Protein AF-A0A5S3YLY9-F1 (afdb_monomer_lite)

Secondary structure (DSSP, 8-state):
---HHHHTTHHHHHHTT---EEEEEE-S-HHHHHHTT----HHHHHHHHHHHHHTT-SSEEEEEEES-TT--HHHHHHHHHHHHHT--SEEEEEE---

Radius of gyration: 13.29 Å; chains: 1; bounding box: 27×26×40 Å

Organism: NCBI:txid161398

InterPro domains:
  IPR007197 Radical SAM [PF04055] (2-79)
  IPR034505 Anaerobic coproporphyrinogen-III oxidase [PTHR13932] (1-98)
  IPR058240 Radical SAM superfamily [SSF102114] (1-98)

pLDDT: mean 92.57, std 7.27, range [61.75, 98.5]

Structure (mmCIF, N/CA/C/O backbone):
data_AF-A0A5S3YLY9-F1
#
_entry.id   AF-A0A5S3YLY9-F1
#
loop_
_atom_site.group_PDB
_atom_site.id
_atom_site.type_symbol
_atom_site.label_atom_id
_atom_site.label_alt_id
_atom_site.label_comp_id
_atom_site.label_asym_id
_atom_site.label_entity_id
_atom_site.label_seq_id
_atom_site.pdbx_PDB_ins_code
_atom_site.Cartn_x
_atom_site.Cartn_y
_atom_site.Cartn_z
_atom_site.occupancy
_atom_site.B_iso_or_equiv
_atom_site.auth_seq_id
_atom_site.auth_comp_id
_atom_site.auth_asym_id
_atom_site.auth_atom_id
_atom_site.pdbx_PDB_model_num
ATOM 1 N N . ASN A 1 1 ? -5.974 2.166 -7.199 1.00 77.94 1 ASN A N 1
ATOM 2 C CA . ASN A 1 1 ? -6.582 1.251 -6.206 1.00 77.94 1 ASN A CA 1
ATOM 3 C C . ASN A 1 1 ? -6.112 -0.159 -6.518 1.00 77.94 1 ASN A C 1
ATOM 5 O O . ASN A 1 1 ? -5.910 -0.451 -7.684 1.00 77.94 1 ASN A O 1
ATOM 9 N N . PRO A 1 2 ? -5.947 -1.055 -5.541 1.00 79.69 2 PRO A N 1
ATOM 10 C CA . PRO A 1 2 ? -5.439 -2.403 -5.800 1.00 79.69 2 PRO A CA 1
ATOM 11 C C . PRO A 1 2 ? -6.454 -3.345 -6.478 1.00 79.69 2 PRO A C 1
ATOM 13 O O . PRO A 1 2 ? -6.229 -4.543 -6.531 1.00 79.69 2 PRO A O 1
ATOM 16 N N . GLY A 1 3 ? -7.584 -2.843 -6.990 1.00 79.44 3 GLY A N 1
ATOM 17 C CA . GLY A 1 3 ? -8.600 -3.695 -7.611 1.00 79.44 3 GLY A CA 1
ATOM 18 C C . GLY A 1 3 ? -8.065 -4.409 -8.856 1.00 79.44 3 GLY A C 1
ATOM 19 O O . GLY A 1 3 ? -7.388 -3.791 -9.674 1.00 79.44 3 GLY A O 1
ATOM 20 N N . THR A 1 4 ? -8.436 -5.678 -9.029 1.00 65.75 4 THR A N 1
ATOM 21 C CA . THR A 1 4 ? -7.921 -6.601 -10.062 1.00 65.75 4 THR A CA 1
ATOM 22 C C . THR A 1 4 ? -7.924 -6.022 -11.484 1.00 65.75 4 THR A C 1
ATOM 24 O O . THR A 1 4 ? -6.989 -6.213 -12.249 1.00 65.75 4 THR A O 1
ATOM 27 N N . VAL A 1 5 ? -8.945 -5.234 -11.842 1.00 61.75 5 VAL A N 1
ATOM 28 C CA . VAL A 1 5 ? -9.054 -4.620 -13.181 1.00 61.75 5 VAL A CA 1
ATOM 29 C C . VAL A 1 5 ? -7.967 -3.564 -13.444 1.00 61.75 5 VAL A C 1
ATOM 31 O O . VAL A 1 5 ? -7.612 -3.308 -14.598 1.00 61.75 5 VAL A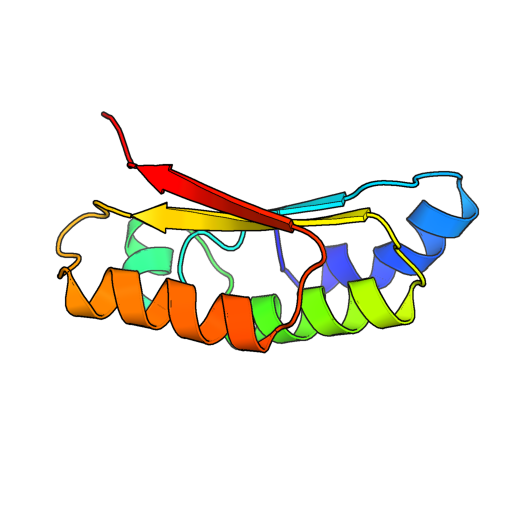 O 1
ATOM 34 N N . GLU A 1 6 ? -7.453 -2.908 -12.401 1.00 73.31 6 GLU A N 1
ATOM 35 C CA . GLU A 1 6 ? -6.384 -1.910 -12.526 1.00 73.31 6 GLU A CA 1
ATOM 36 C C .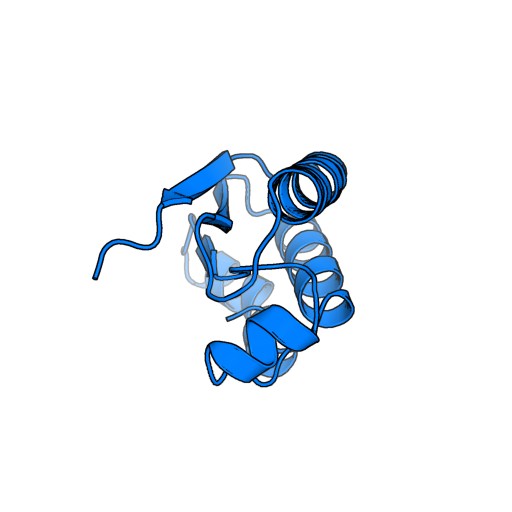 GLU A 1 6 ? -4.993 -2.557 -12.581 1.00 73.31 6 GLU A C 1
ATOM 38 O O . GLU A 1 6 ? -4.115 -2.024 -13.265 1.00 73.31 6 GLU A O 1
ATOM 43 N N . THR A 1 7 ? -4.794 -3.695 -11.910 1.00 74.38 7 THR A N 1
ATOM 44 C CA . THR A 1 7 ? -3.484 -4.351 -11.777 1.00 74.38 7 THR A CA 1
ATOM 45 C C . THR A 1 7 ? -3.076 -5.080 -13.061 1.00 74.38 7 THR A C 1
ATOM 47 O O . THR A 1 7 ? -1.946 -4.899 -13.526 1.00 74.38 7 THR A O 1
ATOM 50 N N . ASP A 1 8 ? -4.035 -5.698 -13.769 1.00 79.12 8 ASP A N 1
ATOM 51 C CA . ASP A 1 8 ? -3.836 -6.313 -15.098 1.00 79.12 8 ASP A CA 1
ATOM 52 C C . ASP A 1 8 ? -3.247 -5.333 -16.141 1.00 79.12 8 ASP A C 1
ATOM 54 O O . ASP A 1 8 ? -2.685 -5.712 -17.179 1.00 79.12 8 ASP A O 1
ATOM 58 N N . ARG A 1 9 ? -3.363 -4.025 -15.883 1.00 86.69 9 ARG A N 1
ATOM 59 C CA . ARG A 1 9 ? -2.858 -2.962 -16.758 1.00 86.69 9 ARG A CA 1
ATOM 60 C C . ARG A 1 9 ? -1.410 -2.575 -16.479 1.00 86.69 9 ARG A C 1
ATOM 62 O O . ARG A 1 9 ? -0.832 -1.882 -17.311 1.00 86.69 9 ARG A O 1
ATOM 69 N N . PHE A 1 10 ? -0.785 -3.032 -15.392 1.00 91.69 10 PHE A N 1
ATOM 70 C CA . PHE A 1 10 ? 0.574 -2.615 -15.019 1.00 91.69 10 PHE A CA 1
ATOM 71 C C . PHE A 1 10 ? 1.604 -2.899 -16.114 1.00 91.69 10 PHE A C 1
ATOM 73 O O . PHE A 1 10 ? 2.386 -2.015 -16.459 1.00 91.69 10 PHE A O 1
ATOM 80 N N . LYS A 1 11 ? 1.552 -4.075 -16.750 1.00 91.00 11 LYS A N 1
ATOM 81 C CA . LYS A 1 11 ? 2.433 -4.402 -17.888 1.00 91.00 11 LYS A CA 1
ATOM 82 C C . LYS A 1 11 ? 2.225 -3.458 -19.075 1.00 91.00 11 LYS A C 1
ATOM 84 O O . LYS A 1 11 ? 3.189 -3.045 -19.712 1.00 91.00 11 LYS A O 1
ATOM 89 N N . HIS A 1 12 ? 0.976 -3.082 -19.348 1.00 91.56 12 HIS A N 1
ATOM 90 C CA . HIS A 1 12 ? 0.643 -2.131 -20.408 1.00 91.56 12 HIS A CA 1
ATOM 91 C C . HIS A 1 12 ? 1.117 -0.713 -20.068 1.00 91.56 12 HIS A C 1
ATOM 93 O O . HIS A 1 12 ? 1.610 -0.011 -20.946 1.00 91.56 12 HIS A O 1
ATOM 99 N N . TYR A 1 13 ? 1.031 -0.304 -18.800 1.00 92.00 13 TYR A N 1
ATOM 100 C CA . TYR A 1 13 ? 1.576 0.969 -18.328 1.00 92.00 13 TYR A CA 1
ATOM 101 C C . TYR A 1 13 ? 3.093 1.028 -18.495 1.00 92.00 13 TYR A C 1
ATOM 103 O O . TYR A 1 13 ? 3.603 2.001 -19.051 1.00 92.00 13 TYR A O 1
ATOM 111 N N . VAL A 1 14 ? 3.804 -0.030 -18.099 1.00 92.56 14 VAL A N 1
ATOM 112 C CA . VAL A 1 14 ? 5.255 -0.140 -18.305 1.00 92.56 14 VAL A CA 1
ATOM 113 C C . VAL A 1 14 ? 5.601 -0.078 -19.794 1.00 92.56 14 VAL A C 1
ATOM 115 O O . VAL A 1 14 ? 6.477 0.690 -20.186 1.00 92.56 14 VAL A O 1
ATOM 118 N N . ALA A 1 15 ? 4.870 -0.806 -20.646 1.00 92.44 15 ALA A N 1
ATOM 119 C CA . ALA A 1 15 ? 5.059 -0.759 -22.099 1.00 92.44 15 ALA A CA 1
ATOM 120 C C . ALA A 1 15 ? 4.794 0.636 -22.700 1.00 92.44 15 ALA A C 1
ATOM 122 O O . ALA A 1 15 ? 5.421 1.010 -23.688 1.00 92.44 15 ALA A O 1
ATOM 123 N N . ALA A 1 16 ? 3.903 1.422 -22.090 1.00 94.50 16 ALA A N 1
ATOM 124 C CA . ALA A 1 16 ? 3.630 2.809 -22.463 1.00 94.50 16 ALA A CA 1
ATOM 125 C C . ALA A 1 16 ? 4.656 3.819 -21.903 1.00 94.50 16 ALA A C 1
ATOM 127 O O . ALA A 1 16 ? 4.518 5.020 -22.133 1.00 94.50 16 ALA A O 1
ATOM 128 N N . GLY A 1 17 ? 5.681 3.360 -21.174 1.00 93.75 17 GLY A N 1
ATOM 129 C CA . GLY A 1 17 ? 6.742 4.200 -20.612 1.00 93.75 17 GLY A CA 1
ATOM 130 C C . GLY A 1 17 ? 6.466 4.740 -19.206 1.00 93.75 17 GLY A C 1
ATOM 131 O O . GLY A 1 17 ? 7.251 5.546 -18.703 1.00 93.75 17 GLY A O 1
ATOM 132 N N . ILE A 1 18 ? 5.387 4.307 -18.542 1.00 93.44 18 ILE A N 1
ATOM 133 C CA . ILE A 1 18 ? 5.153 4.632 -17.129 1.00 93.44 18 ILE A CA 1
ATOM 134 C C . ILE A 1 18 ? 6.181 3.877 -16.286 1.00 93.44 18 ILE A C 1
ATOM 136 O O . ILE A 1 18 ? 6.287 2.656 -16.351 1.00 93.44 18 ILE A O 1
ATOM 140 N N . ASN A 1 19 ? 6.929 4.616 -15.471 1.00 89.19 19 ASN A N 1
ATOM 141 C CA . ASN A 1 19 ? 8.037 4.081 -14.680 1.00 89.19 19 ASN A CA 1
ATOM 142 C C . ASN A 1 19 ? 7.797 4.128 -13.164 1.00 89.19 19 ASN A C 1
ATOM 144 O O . ASN A 1 19 ? 8.629 3.615 -12.417 1.00 89.19 19 ASN A O 1
ATOM 148 N N . ARG A 1 20 ? 6.679 4.720 -12.712 1.00 92.81 20 ARG A N 1
ATOM 149 C CA . ARG A 1 20 ? 6.289 4.780 -11.300 1.00 92.81 20 ARG A CA 1
ATOM 150 C C . ARG A 1 20 ? 4.785 4.623 -11.099 1.00 92.81 20 ARG A C 1
ATOM 152 O O . ARG A 1 20 ? 4.008 5.293 -11.773 1.00 92.81 20 ARG A O 1
ATOM 159 N N . ILE A 1 21 ? 4.387 3.797 -10.128 1.00 93.38 21 ILE A N 1
ATOM 160 C CA . ILE A 1 21 ? 2.981 3.598 -9.727 1.00 93.38 21 ILE A CA 1
ATOM 161 C C . ILE A 1 21 ? 2.815 3.777 -8.208 1.00 93.38 21 ILE A C 1
ATOM 163 O O . ILE A 1 21 ? 3.645 3.325 -7.426 1.00 93.38 21 ILE A O 1
ATOM 167 N N . SER A 1 22 ? 1.734 4.437 -7.789 1.00 94.00 22 SER A N 1
ATOM 168 C CA . SER A 1 22 ? 1.307 4.546 -6.384 1.00 94.00 22 SER A CA 1
ATOM 169 C C . SER A 1 22 ? 0.125 3.605 -6.168 1.00 94.00 22 SER A C 1
ATOM 171 O O . SER A 1 22 ? -0.887 3.745 -6.865 1.00 94.00 22 SER A O 1
ATOM 173 N N . ILE A 1 23 ? 0.226 2.644 -5.248 1.00 95.12 23 ILE A N 1
ATOM 174 C CA . ILE A 1 23 ? -0.867 1.704 -4.970 1.00 95.12 23 ILE A CA 1
ATOM 175 C C . ILE A 1 23 ? -1.512 2.094 -3.645 1.00 95.12 23 ILE A C 1
ATOM 177 O O . ILE A 1 23 ? -0.998 1.827 -2.563 1.00 95.12 23 ILE A O 1
ATOM 181 N N . GLY A 1 24 ? -2.685 2.711 -3.744 1.00 95.00 24 GLY A N 1
ATOM 182 C CA . GLY A 1 24 ? -3.479 3.084 -2.583 1.00 95.00 24 GLY A CA 1
ATOM 183 C C . GLY A 1 24 ? -4.113 1.879 -1.892 1.00 95.00 24 GLY A C 1
ATOM 184 O O . GLY A 1 24 ? -5.239 1.551 -2.253 1.00 95.00 24 GLY A O 1
ATOM 185 N N . VAL A 1 25 ? -3.424 1.291 -0.910 1.00 96.38 25 VAL A N 1
ATOM 186 C CA . VAL A 1 25 ? -3.896 0.157 -0.088 1.00 96.38 25 VAL A CA 1
ATOM 187 C C . VAL A 1 25 ? -4.723 0.629 1.110 1.00 96.38 25 VAL A C 1
ATOM 189 O O . VAL A 1 25 ? -5.717 0.010 1.452 1.00 96.38 25 VAL A O 1
ATOM 192 N N . GLN A 1 26 ? -4.341 1.749 1.731 1.00 96.06 26 GLN A N 1
ATOM 193 C CA . GLN A 1 26 ? -4.910 2.323 2.958 1.00 96.06 26 GLN A CA 1
ATOM 194 C C . GLN A 1 26 ? -4.815 1.429 4.206 1.00 96.06 26 GLN A C 1
ATOM 196 O O . GLN A 1 26 ? -4.204 1.849 5.182 1.00 96.06 26 GLN A O 1
ATOM 201 N N . SER A 1 27 ? -5.395 0.232 4.197 1.00 96.94 27 SER A N 1
ATOM 202 C CA . SER A 1 27 ? -5.358 -0.741 5.294 1.00 96.94 27 SER A CA 1
ATOM 203 C C . SER A 1 27 ? -5.444 -2.159 4.727 1.00 96.94 27 SER A C 1
ATOM 205 O O . SER A 1 27 ? -5.945 -2.357 3.624 1.00 96.94 27 SER A O 1
ATOM 207 N N . LEU A 1 28 ? -4.979 -3.157 5.476 1.00 96.88 28 LEU A N 1
ATOM 208 C CA . LEU A 1 28 ? -5.123 -4.577 5.133 1.00 96.88 28 LEU A CA 1
ATOM 209 C C . LEU A 1 28 ? -6.200 -5.248 5.995 1.00 96.88 28 LEU A C 1
ATOM 211 O O . LEU A 1 28 ? -6.252 -6.470 6.117 1.00 96.88 28 LEU A O 1
ATOM 215 N N . GLN A 1 29 ? -7.079 -4.442 6.594 1.00 96.31 29 GLN A N 1
ATOM 216 C CA . GLN A 1 29 ? -8.199 -4.888 7.411 1.00 96.31 29 GLN A CA 1
ATOM 217 C C . GLN A 1 29 ? -9.520 -4.485 6.762 1.00 96.31 29 GLN A C 1
ATOM 219 O O . GLN A 1 29 ? -9.832 -3.300 6.615 1.00 96.31 29 GLN A O 1
ATOM 224 N N . GLN A 1 30 ? -10.339 -5.485 6.422 1.00 95.50 30 GLN A N 1
ATOM 225 C CA . GLN A 1 30 ? -11.578 -5.280 5.667 1.00 95.50 30 GLN A CA 1
ATOM 226 C C . GLN A 1 30 ? -12.551 -4.316 6.354 1.00 95.50 30 GLN A C 1
ATOM 228 O O . GLN A 1 30 ? -13.214 -3.521 5.688 1.00 95.50 30 GLN A O 1
ATOM 233 N N . GLU A 1 31 ? -12.635 -4.354 7.684 1.00 95.31 31 GLU A N 1
ATOM 234 C CA . GLU A 1 31 ? -13.498 -3.449 8.445 1.00 95.31 31 GLU A CA 1
ATOM 235 C C . GLU A 1 31 ? -13.085 -1.981 8.249 1.00 95.31 31 GLU A C 1
ATOM 237 O O . GLU A 1 31 ? -13.935 -1.128 7.989 1.00 95.31 31 GLU A O 1
ATOM 242 N N . LYS A 1 32 ? -11.777 -1.689 8.295 1.00 95.69 32 LYS A N 1
ATOM 243 C CA . LYS A 1 32 ? -11.240 -0.332 8.114 1.00 95.69 32 LYS A CA 1
ATOM 244 C C . LYS A 1 32 ? -11.459 0.155 6.685 1.00 95.69 32 LYS A C 1
ATOM 246 O O . LYS A 1 32 ? -11.908 1.279 6.476 1.00 95.69 32 LYS A O 1
ATOM 251 N N . LEU A 1 33 ? -11.224 -0.716 5.704 1.00 94.56 33 LEU A N 1
ATOM 252 C CA . LEU A 1 33 ? -11.500 -0.439 4.293 1.00 94.56 33 LEU A CA 1
ATOM 253 C C . LEU A 1 33 ? -12.982 -0.131 4.048 1.00 94.56 33 LEU A C 1
ATOM 255 O O . LEU A 1 33 ? -13.303 0.852 3.381 1.00 94.56 33 LEU A O 1
ATOM 259 N N . THR A 1 34 ? -13.883 -0.904 4.658 1.00 93.25 34 THR A N 1
ATOM 260 C CA . THR A 1 34 ? -15.335 -0.695 4.551 1.00 93.25 34 THR A CA 1
ATOM 261 C C . THR A 1 34 ? -15.745 0.664 5.122 1.00 93.25 34 THR A C 1
ATOM 263 O O . THR A 1 34 ? -16.507 1.390 4.485 1.00 93.25 34 THR A O 1
ATOM 266 N N . GLN A 1 35 ? -15.193 1.061 6.276 1.00 92.19 35 GLN A N 1
ATOM 267 C CA . GLN A 1 35 ? -15.436 2.385 6.871 1.00 92.19 35 GLN A CA 1
ATOM 268 C C . GLN A 1 35 ? -14.911 3.536 5.996 1.00 92.19 35 GLN A C 1
ATOM 270 O O . GLN A 1 35 ? -15.492 4.618 5.988 1.00 92.19 35 GLN A O 1
ATOM 275 N N . LEU A 1 36 ? -13.855 3.293 5.214 1.00 91.44 36 LEU A N 1
ATOM 276 C CA . LEU A 1 36 ? -13.320 4.230 4.221 1.00 91.44 36 LEU A CA 1
ATOM 277 C C . LEU A 1 36 ? -14.068 4.204 2.873 1.00 91.44 36 LEU A C 1
ATOM 279 O O . LEU A 1 36 ? -13.648 4.882 1.933 1.00 91.44 36 LEU A O 1
ATOM 283 N N . GLY A 1 37 ? -15.137 3.410 2.737 1.00 92.12 37 GLY A N 1
ATOM 284 C CA . GLY A 1 37 ? -15.873 3.249 1.478 1.00 92.12 37 GLY A CA 1
ATOM 285 C C . GLY A 1 37 ? -15.080 2.520 0.387 1.00 92.12 37 GLY A C 1
ATOM 286 O O . GLY A 1 37 ? -15.366 2.671 -0.802 1.00 92.12 37 GLY A O 1
ATOM 287 N N . ARG A 1 38 ? -14.052 1.752 0.766 1.00 90.56 38 ARG A N 1
ATOM 288 C CA . ARG A 1 38 ? -13.244 0.944 -0.151 1.00 90.56 38 ARG A CA 1
ATOM 289 C C . ARG A 1 38 ? -13.872 -0.436 -0.322 1.00 90.56 38 ARG A C 1
ATOM 291 O O . ARG A 1 38 ? -14.293 -1.063 0.642 1.00 90.56 38 ARG A O 1
ATOM 298 N N . ILE A 1 39 ? -13.906 -0.900 -1.570 1.00 86.44 39 ILE A N 1
ATOM 299 C CA . ILE A 1 39 ? -14.514 -2.183 -1.967 1.00 86.44 39 ILE A CA 1
ATOM 300 C C . ILE A 1 39 ? -13.489 -3.291 -2.254 1.00 86.44 39 ILE A C 1
ATOM 302 O O . ILE A 1 39 ? -13.878 -4.384 -2.643 1.00 86.44 39 ILE A O 1
ATOM 306 N N . HIS A 1 40 ? -12.193 -3.004 -2.113 1.00 87.06 40 HIS A N 1
ATOM 307 C CA . HIS A 1 40 ? -11.123 -4.002 -2.207 1.00 87.06 40 HIS A CA 1
ATOM 308 C C . HIS A 1 40 ? -10.787 -4.549 -0.812 1.00 87.06 40 HIS A C 1
ATOM 310 O O . HIS A 1 40 ? -11.197 -3.954 0.189 1.00 87.06 40 HIS A O 1
ATOM 316 N N . GLY A 1 41 ? -10.041 -5.650 -0.753 1.00 90.88 41 GLY A N 1
ATOM 317 C CA . GLY A 1 41 ? -9.539 -6.250 0.476 1.00 90.88 41 GLY A CA 1
ATOM 318 C C . GLY A 1 41 ? -8.028 -6.483 0.456 1.00 90.88 41 GLY A C 1
ATOM 319 O O . GLY A 1 41 ? -7.292 -6.002 -0.410 1.00 90.88 41 GLY A O 1
ATOM 320 N N . GLU A 1 42 ? -7.561 -7.234 1.452 1.00 93.75 42 GLU A N 1
ATOM 321 C CA . GLU A 1 42 ? -6.150 -7.607 1.618 1.00 93.75 42 GLU A CA 1
ATOM 322 C C . GLU A 1 42 ? -5.609 -8.392 0.414 1.00 93.75 42 GLU A C 1
ATOM 324 O O . GLU A 1 42 ? -4.481 -8.160 -0.021 1.00 93.75 42 GLU A O 1
ATOM 329 N N . GLN A 1 43 ? -6.415 -9.293 -0.155 1.00 93.06 43 GLN A N 1
ATOM 330 C CA . GLN A 1 43 ? -5.982 -10.144 -1.263 1.00 93.06 43 GLN A CA 1
ATOM 331 C C . GLN A 1 43 ? -5.711 -9.332 -2.533 1.00 93.06 43 GLN A C 1
ATOM 333 O O . GLN A 1 43 ? -4.729 -9.585 -3.228 1.00 93.06 43 GLN A O 1
ATOM 338 N N . GLU A 1 44 ? -6.544 -8.335 -2.823 1.00 94.06 44 GLU A N 1
ATOM 339 C CA . GLU A 1 44 ? -6.333 -7.405 -3.929 1.00 94.06 44 GLU A CA 1
ATOM 340 C C . GLU A 1 44 ? -5.035 -6.612 -3.747 1.00 94.06 44 GLU A C 1
ATOM 342 O O . GLU A 1 44 ? -4.266 -6.469 -4.695 1.00 94.06 44 GLU A O 1
ATOM 347 N N . ALA A 1 45 ? -4.745 -6.142 -2.528 1.00 94.12 45 ALA A N 1
ATOM 348 C CA . ALA A 1 45 ? -3.493 -5.444 -2.233 1.00 94.12 45 ALA A CA 1
ATOM 349 C C . ALA A 1 45 ? -2.262 -6.343 -2.434 1.00 94.12 45 ALA A C 1
ATOM 351 O O . ALA A 1 45 ? -1.283 -5.912 -3.050 1.00 94.12 45 ALA A O 1
ATOM 352 N N . LEU A 1 46 ? -2.330 -7.599 -1.977 1.00 94.69 46 LEU A N 1
ATOM 353 C CA . LEU A 1 46 ? -1.272 -8.588 -2.191 1.00 94.69 46 LEU A CA 1
ATOM 354 C C . LEU A 1 46 ? -1.043 -8.844 -3.687 1.00 94.69 46 LEU A C 1
ATOM 356 O O . LEU A 1 46 ? 0.097 -8.797 -4.153 1.00 94.69 46 LEU A O 1
ATOM 360 N N . ASN A 1 47 ? -2.120 -9.080 -4.439 1.00 94.56 47 ASN A N 1
ATOM 361 C CA . ASN A 1 47 ? -2.050 -9.331 -5.876 1.00 94.56 47 ASN A CA 1
ATOM 362 C C . ASN A 1 47 ? -1.469 -8.117 -6.612 1.00 94.56 47 ASN A C 1
ATOM 364 O O . ASN A 1 47 ? -0.565 -8.274 -7.426 1.00 94.56 47 ASN A O 1
ATOM 368 N N . ALA A 1 48 ? -1.897 -6.900 -6.261 1.00 94.62 48 ALA A N 1
ATOM 369 C CA . ALA A 1 48 ? -1.359 -5.669 -6.832 1.00 94.62 48 ALA A CA 1
ATOM 370 C C . ALA A 1 48 ? 0.155 -5.539 -6.610 1.00 94.62 48 ALA A C 1
ATOM 372 O O . ALA A 1 48 ? 0.889 -5.209 -7.542 1.00 94.62 48 ALA A O 1
ATOM 373 N N . ALA A 1 49 ? 0.645 -5.824 -5.399 1.00 95.25 49 ALA A N 1
ATOM 374 C CA . ALA A 1 49 ? 2.077 -5.796 -5.112 1.00 95.25 49 ALA A CA 1
ATOM 375 C C . ALA A 1 49 ? 2.843 -6.848 -5.937 1.00 95.25 49 ALA A C 1
ATOM 377 O O . ALA A 1 49 ? 3.872 -6.539 -6.541 1.00 95.25 49 ALA A O 1
ATOM 378 N N . GLN A 1 50 ? 2.322 -8.078 -6.019 1.00 95.00 50 GLN A N 1
ATOM 379 C CA . GLN A 1 50 ? 2.918 -9.150 -6.823 1.00 95.00 50 GLN A CA 1
ATOM 380 C C . GLN A 1 50 ? 2.951 -8.804 -8.315 1.00 95.00 50 GLN A C 1
ATOM 382 O O . GLN A 1 50 ? 3.973 -8.997 -8.975 1.00 95.00 50 GLN A O 1
ATOM 387 N N . GLU A 1 51 ? 1.862 -8.264 -8.852 1.00 94.25 51 GLU A N 1
ATOM 388 C CA . GLU A 1 51 ? 1.775 -7.854 -10.250 1.00 94.25 51 GLU A CA 1
ATOM 389 C C . GLU A 1 51 ? 2.697 -6.675 -10.560 1.00 94.25 51 GLU A C 1
ATOM 391 O O . GLU A 1 51 ? 3.307 -6.653 -11.629 1.00 94.25 51 GLU A O 1
ATOM 396 N N . ALA A 1 52 ? 2.868 -5.729 -9.630 1.00 94.44 52 ALA A N 1
ATOM 397 C CA . ALA A 1 52 ? 3.813 -4.627 -9.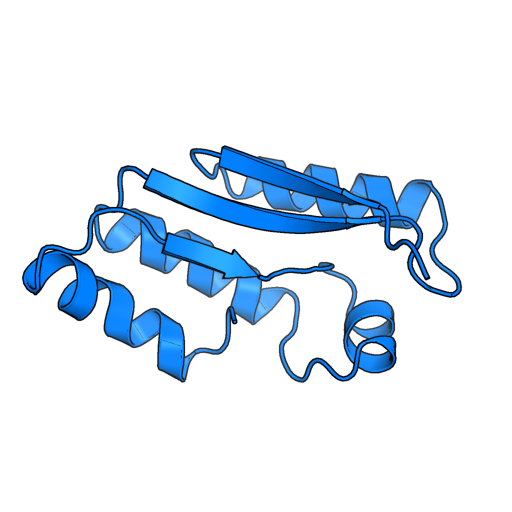795 1.00 94.44 52 ALA A CA 1
ATOM 398 C C . ALA A 1 52 ? 5.257 -5.140 -9.916 1.00 94.44 52 ALA A C 1
ATOM 400 O O . ALA A 1 52 ? 5.977 -4.747 -10.840 1.00 94.44 52 ALA A O 1
ATOM 401 N N . HIS A 1 53 ? 5.644 -6.087 -9.053 1.00 94.31 53 HIS A N 1
ATOM 402 C CA . HIS A 1 53 ? 6.932 -6.782 -9.152 1.00 94.31 53 HIS A CA 1
ATOM 403 C C . HIS A 1 53 ? 7.078 -7.513 -10.493 1.00 94.31 53 HIS A C 1
ATOM 405 O O . HIS A 1 53 ? 8.073 -7.340 -11.196 1.00 94.31 53 HIS A O 1
ATOM 411 N N . GLN A 1 54 ? 6.068 -8.288 -10.897 1.00 93.88 54 GLN A N 1
ATOM 412 C CA . GLN A 1 54 ? 6.091 -9.052 -12.152 1.00 93.88 54 GLN A CA 1
ATOM 413 C C . GLN A 1 54 ? 6.079 -8.175 -13.411 1.00 93.88 54 GLN A C 1
ATOM 415 O O . GLN A 1 54 ? 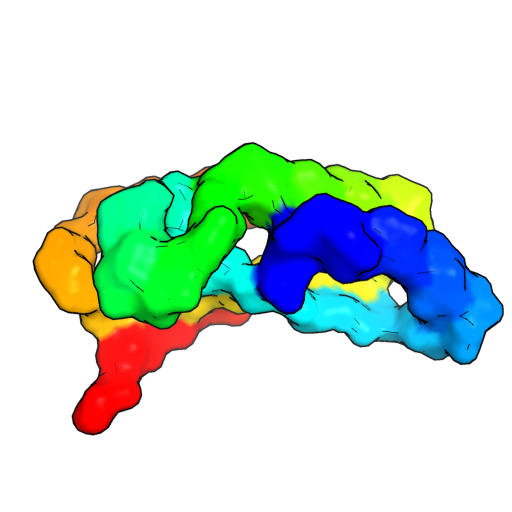6.564 -8.600 -14.461 1.00 93.88 54 GLN A O 1
ATOM 420 N N . ALA A 1 55 ? 5.520 -6.967 -13.335 1.00 92.81 55 ALA A N 1
ATOM 421 C CA . ALA A 1 55 ? 5.549 -5.994 -14.421 1.00 92.81 55 ALA A CA 1
ATOM 422 C C . ALA A 1 55 ? 6.934 -5.346 -14.602 1.00 92.81 55 ALA A C 1
ATOM 424 O O . ALA A 1 55 ? 7.136 -4.625 -15.578 1.00 92.81 55 ALA A O 1
ATOM 425 N N . GLY A 1 56 ? 7.886 -5.597 -13.695 1.00 90.38 56 GLY A N 1
ATOM 426 C CA . GLY A 1 56 ? 9.220 -4.999 -13.735 1.00 90.38 56 GLY A CA 1
ATOM 427 C C . GLY A 1 56 ? 9.239 -3.535 -13.289 1.00 90.38 56 GLY A C 1
ATOM 428 O O . GLY A 1 56 ? 10.131 -2.782 -13.683 1.00 90.38 56 GLY A O 1
ATOM 429 N N . LEU A 1 57 ? 8.254 -3.105 -12.488 1.00 90.00 57 LEU A N 1
ATOM 430 C CA . LEU A 1 57 ? 8.240 -1.760 -11.917 1.00 90.00 57 LEU A CA 1
ATOM 431 C C . LEU A 1 57 ? 9.310 -1.645 -10.830 1.00 90.00 57 LEU A C 1
ATOM 433 O O . LEU A 1 57 ? 9.112 -2.051 -9.691 1.00 90.00 57 LEU A O 1
ATOM 437 N N . ASN A 1 58 ? 10.426 -1.003 -11.168 1.00 85.94 58 ASN A N 1
ATOM 438 C CA . ASN A 1 58 ? 11.484 -0.689 -10.200 1.00 85.94 58 ASN A CA 1
ATOM 439 C C . ASN A 1 58 ? 11.101 0.449 -9.235 1.00 85.94 58 ASN A C 1
ATOM 441 O O . ASN A 1 58 ? 11.818 0.719 -8.274 1.00 85.94 58 ASN A O 1
ATOM 445 N N . SER A 1 59 ? 9.989 1.144 -9.491 1.00 93.31 59 SER A N 1
ATOM 446 C CA . SER A 1 59 ? 9.474 2.206 -8.632 1.00 93.31 59 SER A CA 1
ATOM 447 C C . SER A 1 59 ? 7.971 2.033 -8.446 1.00 93.31 59 SER A C 1
ATOM 449 O O . SER A 1 59 ? 7.170 2.391 -9.305 1.00 93.31 59 SER A O 1
ATOM 451 N N . PHE A 1 60 ? 7.564 1.493 -7.305 1.00 95.56 60 PHE A N 1
ATOM 452 C CA . PHE A 1 60 ? 6.180 1.585 -6.864 1.00 95.56 60 PHE A CA 1
ATOM 453 C C . PHE A 1 60 ? 6.117 1.796 -5.358 1.00 95.56 60 PHE A C 1
ATOM 455 O O . PHE A 1 60 ? 7.091 1.522 -4.651 1.00 95.56 60 PHE A O 1
ATOM 462 N N . ASN A 1 61 ? 4.986 2.307 -4.878 1.00 96.44 61 ASN A N 1
ATOM 463 C CA . ASN A 1 61 ? 4.704 2.332 -3.450 1.00 96.44 61 ASN A CA 1
ATOM 464 C C . ASN A 1 61 ? 3.470 1.510 -3.096 1.00 96.44 61 ASN A C 1
ATOM 466 O O . ASN A 1 61 ? 2.617 1.257 -3.952 1.00 96.44 61 ASN A O 1
ATOM 470 N N . LEU A 1 62 ? 3.372 1.187 -1.809 1.00 97.38 62 LEU A N 1
ATOM 471 C CA . LEU A 1 62 ? 2.093 0.954 -1.154 1.00 97.38 62 LEU A CA 1
ATOM 472 C C . LEU A 1 62 ? 1.814 2.141 -0.223 1.00 97.38 62 LEU A C 1
ATOM 474 O O . LEU A 1 62 ? 2.635 2.462 0.643 1.00 97.38 62 LEU A O 1
ATOM 478 N N . ASP A 1 63 ? 0.671 2.796 -0.417 1.00 96.81 63 ASP A N 1
ATOM 479 C CA . ASP A 1 63 ? 0.209 3.888 0.438 1.00 96.81 63 ASP A CA 1
ATOM 480 C C . ASP A 1 63 ? -0.717 3.335 1.525 1.00 96.81 63 ASP A C 1
ATOM 482 O O . ASP A 1 63 ? -1.800 2.821 1.228 1.00 96.81 63 ASP A O 1
ATOM 486 N N . LEU A 1 64 ? -0.305 3.475 2.782 1.00 97.62 64 LEU A N 1
ATOM 487 C CA . LEU A 1 64 ? -1.037 3.083 3.983 1.00 97.62 64 LEU A CA 1
ATOM 488 C C . LEU A 1 64 ? -1.523 4.306 4.761 1.00 97.62 64 LEU A C 1
ATOM 490 O O . LEU A 1 64 ? -0.931 5.387 4.697 1.00 97.62 64 LEU A O 1
ATOM 494 N N . MET A 1 65 ? -2.569 4.102 5.556 1.00 97.06 65 MET A N 1
ATOM 495 C CA . MET A 1 65 ? -3.116 5.098 6.467 1.00 97.06 65 MET A CA 1
ATOM 496 C C . MET A 1 65 ? -3.163 4.568 7.905 1.00 97.06 65 MET A C 1
ATOM 498 O O . MET A 1 65 ? -3.518 3.415 8.145 1.00 97.06 65 MET A O 1
ATOM 502 N N . HIS A 1 66 ? -2.846 5.426 8.873 1.00 97.19 66 HIS A N 1
ATOM 503 C CA . HIS A 1 66 ? -3.047 5.177 10.301 1.00 97.19 66 HIS A CA 1
ATOM 504 C C . HIS A 1 66 ? -3.906 6.271 10.945 1.00 97.19 66 HIS A C 1
ATOM 506 O O . HIS A 1 66 ? -4.104 7.339 10.372 1.00 97.19 66 HIS A O 1
ATOM 512 N N . GLY A 1 67 ? -4.419 6.020 12.149 1.00 96.19 67 GLY A N 1
ATOM 513 C CA . GLY A 1 67 ? -5.405 6.898 12.785 1.00 96.19 67 GLY A CA 1
ATOM 514 C C . GLY A 1 67 ? -6.798 6.780 12.159 1.00 96.19 67 GLY A C 1
ATOM 515 O O . GLY A 1 67 ? -7.571 7.734 12.199 1.00 96.19 67 GLY A O 1
ATOM 516 N N . LEU A 1 68 ? -7.114 5.630 11.551 1.00 96.19 68 LEU A N 1
ATOM 517 C CA . LEU A 1 68 ? -8.441 5.366 10.995 1.00 96.19 68 LEU A CA 1
ATOM 518 C C . LEU A 1 68 ? -9.493 5.261 12.117 1.00 96.19 68 LEU A C 1
ATOM 520 O O . LEU A 1 68 ? -9.143 4.927 13.256 1.00 96.19 68 LEU A O 1
ATOM 524 N N . PRO A 1 69 ? -10.787 5.502 11.830 1.00 94.44 69 PRO A N 1
ATOM 525 C CA . PRO A 1 69 ? -11.836 5.328 12.826 1.00 94.44 69 PRO A CA 1
ATOM 526 C C . PRO A 1 69 ? -11.776 3.934 13.470 1.00 94.44 69 PRO A C 1
ATOM 528 O O . PRO A 1 69 ? -11.622 2.911 12.800 1.00 94.44 69 PRO A O 1
ATOM 531 N N . ASN A 1 70 ? -11.846 3.901 14.803 1.00 94.31 70 ASN A N 1
ATOM 532 C CA . ASN A 1 70 ? -11.750 2.683 15.614 1.00 94.31 70 ASN A CA 1
ATOM 533 C C . ASN A 1 70 ? -10.472 1.844 15.390 1.00 94.31 70 ASN A C 1
ATOM 535 O O . ASN A 1 70 ? -10.483 0.649 15.677 1.00 94.31 70 ASN A O 1
ATOM 539 N N . GLN A 1 71 ? -9.391 2.403 14.834 1.00 96.94 71 GLN A N 1
ATOM 540 C CA . GLN A 1 71 ? -8.129 1.685 14.628 1.00 96.94 71 GLN A CA 1
ATOM 541 C C . GLN A 1 71 ? -7.276 1.725 15.894 1.00 96.94 71 GLN A C 1
ATOM 543 O O . GLN A 1 71 ? -6.956 2.796 16.415 1.00 96.94 71 GLN A O 1
ATOM 548 N N . SER A 1 72 ? -6.893 0.549 16.382 1.00 97.94 72 SER A N 1
ATOM 549 C CA . SER A 1 72 ? -5.932 0.437 17.474 1.00 97.94 72 SER A CA 1
ATOM 550 C C . SER A 1 72 ? -4.492 0.633 16.974 1.00 97.94 72 SER A C 1
ATOM 552 O O . SER A 1 72 ? -4.201 0.531 15.781 1.00 97.94 72 SER A O 1
ATOM 554 N N . VAL A 1 73 ? -3.549 0.875 17.889 1.00 98.06 73 VAL A N 1
ATOM 555 C CA . VAL A 1 73 ? -2.117 0.916 17.532 1.00 98.06 73 VAL A CA 1
ATOM 556 C C . VAL A 1 73 ? -1.656 -0.430 16.963 1.00 98.06 73 VAL A C 1
ATOM 558 O O . VAL A 1 73 ? -0.917 -0.449 15.983 1.00 98.06 73 VAL A O 1
ATOM 561 N N . SER A 1 74 ? -2.120 -1.551 17.525 1.00 98.44 74 SER A N 1
ATOM 562 C CA . SER A 1 74 ? -1.797 -2.887 17.008 1.00 98.44 74 SER A CA 1
ATOM 563 C C . SER A 1 74 ? -2.348 -3.120 15.603 1.00 98.44 74 SER A C 1
ATOM 565 O O . SER A 1 74 ? -1.665 -3.736 14.792 1.00 98.44 74 SER A O 1
ATOM 567 N N . ASP A 1 75 ? -3.529 -2.585 15.286 1.00 98.06 75 ASP A N 1
ATOM 568 C CA . ASP A 1 75 ? -4.103 -2.669 13.939 1.00 98.06 75 ASP A CA 1
ATOM 569 C C . ASP A 1 75 ? -3.201 -1.939 12.935 1.00 98.06 75 ASP A C 1
ATOM 571 O O . ASP A 1 75 ? -2.872 -2.480 11.882 1.00 98.06 75 ASP A O 1
ATOM 575 N N . ALA A 1 76 ? -2.777 -0.715 13.269 1.00 98.06 76 ALA A N 1
ATOM 576 C CA . ALA A 1 76 ? -1.916 0.090 12.405 1.00 98.06 76 ALA A CA 1
ATOM 577 C C . ALA A 1 76 ? -0.535 -0.554 12.193 1.00 98.06 76 ALA A C 1
ATOM 579 O O . ALA A 1 76 ? -0.005 -0.527 11.082 1.00 98.06 76 ALA A O 1
ATOM 580 N N . LEU A 1 77 ? 0.040 -1.150 13.243 1.00 98.50 77 LEU A N 1
ATOM 581 C CA . LEU A 1 77 ? 1.304 -1.882 13.145 1.00 98.50 77 LEU A CA 1
ATOM 582 C C . LEU A 1 77 ? 1.154 -3.169 12.328 1.00 98.50 77 LEU A C 1
ATOM 584 O O . LEU A 1 77 ? 2.028 -3.460 11.518 1.00 98.50 77 LEU A O 1
ATOM 588 N N . SER A 1 78 ? 0.037 -3.891 12.465 1.00 98.31 78 SER A N 1
ATOM 589 C CA . SER A 1 78 ? -0.228 -5.090 11.663 1.00 98.31 78 SER A CA 1
ATOM 590 C C . SER A 1 78 ? -0.318 -4.771 10.167 1.00 98.31 78 SER A C 1
ATOM 592 O O . SER A 1 78 ? 0.268 -5.487 9.354 1.00 98.31 78 SER A O 1
ATOM 594 N N . ASP A 1 79 ? -0.981 -3.669 9.794 1.00 98.06 79 ASP A N 1
ATOM 595 C CA . ASP A 1 79 ? -1.015 -3.200 8.401 1.00 98.06 79 ASP A CA 1
ATOM 596 C C . ASP A 1 79 ? 0.401 -2.898 7.877 1.00 98.06 79 ASP A C 1
ATOM 598 O O . ASP A 1 79 ? 0.760 -3.301 6.767 1.00 98.06 79 ASP A O 1
ATOM 602 N N . LEU A 1 80 ? 1.225 -2.224 8.687 1.00 98.31 80 LEU A N 1
ATOM 603 C CA . LEU A 1 80 ? 2.599 -1.875 8.325 1.00 98.31 80 LEU A CA 1
ATOM 604 C C . LEU A 1 80 ? 3.489 -3.116 8.160 1.00 98.31 80 LEU A C 1
ATOM 606 O O . LEU A 1 80 ? 4.193 -3.231 7.158 1.00 98.31 80 LEU A O 1
ATOM 610 N N . GLU A 1 81 ? 3.443 -4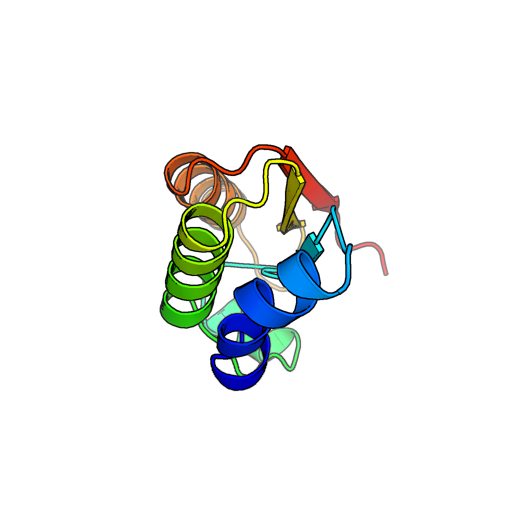.056 9.106 1.00 98.31 81 GLU A N 1
ATOM 611 C CA . GLU A 1 81 ? 4.215 -5.306 9.066 1.00 98.31 81 GLU A CA 1
ATOM 612 C C . GLU A 1 81 ? 3.886 -6.132 7.821 1.00 98.31 81 GLU A C 1
ATOM 614 O O . GLU A 1 81 ? 4.787 -6.575 7.102 1.00 98.31 81 GLU A O 1
ATOM 619 N N . LYS A 1 82 ? 2.592 -6.292 7.520 1.00 98.00 82 LYS A N 1
ATOM 620 C CA . LYS A 1 82 ? 2.144 -7.009 6.325 1.00 98.00 82 LYS A CA 1
ATOM 621 C C . LYS A 1 82 ? 2.599 -6.314 5.041 1.00 98.00 82 LYS A C 1
ATOM 623 O O . LYS A 1 82 ? 3.073 -6.987 4.131 1.00 98.00 82 LYS A O 1
ATOM 628 N N . ALA A 1 83 ? 2.510 -4.987 4.959 1.00 97.88 83 ALA A N 1
ATOM 629 C CA . ALA A 1 83 ? 2.963 -4.253 3.778 1.00 97.88 83 ALA A CA 1
ATOM 630 C C . ALA A 1 83 ? 4.489 -4.310 3.591 1.00 97.88 83 ALA A C 1
ATOM 632 O O . ALA A 1 83 ? 4.958 -4.423 2.460 1.00 97.88 83 ALA A O 1
ATOM 633 N N . ILE A 1 84 ? 5.273 -4.297 4.678 1.00 98.19 84 ILE A N 1
ATOM 634 C CA . ILE A 1 84 ? 6.727 -4.538 4.628 1.00 98.19 84 ILE A CA 1
ATOM 635 C C . ILE A 1 84 ? 7.014 -5.936 4.067 1.00 98.19 84 ILE A C 1
ATOM 637 O O . ILE A 1 84 ? 7.902 -6.088 3.226 1.00 98.19 84 ILE A O 1
ATOM 641 N N . ALA A 1 85 ? 6.241 -6.948 4.472 1.00 97.94 85 ALA A N 1
ATOM 642 C CA . ALA A 1 85 ? 6.386 -8.316 3.976 1.00 97.94 85 ALA A CA 1
ATOM 643 C C . ALA A 1 85 ? 6.065 -8.469 2.473 1.00 97.94 85 ALA A C 1
ATOM 645 O O . ALA A 1 85 ? 6.534 -9.418 1.849 1.00 97.94 85 ALA A O 1
ATOM 646 N N . MET A 1 86 ? 5.330 -7.524 1.871 1.00 96.56 86 MET A N 1
ATOM 647 C CA . MET A 1 86 ? 5.108 -7.449 0.414 1.00 96.56 86 MET A CA 1
ATOM 648 C C . MET A 1 86 ? 6.310 -6.869 -0.359 1.00 96.56 86 MET A C 1
ATOM 650 O O . MET A 1 86 ? 6.257 -6.747 -1.586 1.00 96.56 86 MET A O 1
ATOM 654 N N . THR A 1 87 ? 7.369 -6.480 0.360 1.00 96.62 87 THR A N 1
ATOM 655 C CA . THR A 1 87 ? 8.652 -5.992 -0.164 1.00 96.62 87 THR A CA 1
ATOM 656 C C . THR A 1 87 ? 8.554 -4.888 -1.228 1.00 96.62 87 THR A C 1
ATOM 658 O O . THR A 1 87 ? 9.259 -4.954 -2.241 1.00 96.62 87 THR A O 1
ATOM 661 N N . PRO A 1 88 ? 7.711 -3.850 -1.057 1.00 96.50 88 PRO A N 1
ATOM 662 C CA . PRO A 1 88 ? 7.667 -2.760 -2.018 1.00 96.50 88 PRO A CA 1
ATOM 663 C C . PRO A 1 88 ? 8.971 -1.940 -1.984 1.00 96.50 88 PRO A C 1
ATOM 665 O O . PRO A 1 88 ? 9.577 -1.788 -0.921 1.00 96.50 88 PRO A O 1
ATOM 668 N N . PRO A 1 89 ? 9.383 -1.327 -3.107 1.00 96.62 89 PRO A N 1
ATOM 669 C CA . PRO A 1 89 ? 10.517 -0.402 -3.135 1.00 96.62 89 PRO A CA 1
ATOM 670 C C . PRO A 1 89 ? 10.322 0.828 -2.237 1.00 96.62 89 PRO A C 1
ATOM 672 O O . PRO A 1 89 ? 11.296 1.449 -1.816 1.00 96.62 89 PRO A O 1
ATOM 675 N N . HIS A 1 90 ? 9.068 1.209 -1.973 1.00 97.12 90 HIS A N 1
ATOM 676 C CA . HIS A 1 90 ? 8.711 2.356 -1.148 1.00 97.12 90 HIS A CA 1
ATOM 677 C C . HIS A 1 90 ? 7.417 2.097 -0.363 1.00 97.12 90 HIS A C 1
ATOM 679 O O . HIS A 1 90 ? 6.458 1.534 -0.890 1.00 97.12 90 HIS A O 1
ATOM 685 N N . LEU A 1 91 ? 7.354 2.586 0.874 1.00 97.56 91 LEU A N 1
ATOM 686 C CA . LEU A 1 91 ? 6.134 2.642 1.679 1.00 97.56 91 LEU A CA 1
ATOM 687 C C . LEU A 1 91 ? 5.818 4.092 2.013 1.00 97.56 91 LEU A C 1
ATOM 689 O O . LEU A 1 91 ? 6.695 4.832 2.457 1.00 97.56 91 LEU A O 1
ATOM 693 N N . SER A 1 92 ? 4.564 4.486 1.820 1.00 97.62 92 SER A N 1
ATOM 694 C CA . SER A 1 92 ? 4.055 5.757 2.331 1.00 97.62 92 SER A CA 1
ATOM 695 C C . SER A 1 92 ? 3.103 5.454 3.484 1.00 97.62 92 SER A C 1
ATOM 697 O O . SER A 1 92 ? 2.184 4.656 3.319 1.00 97.62 92 SER A O 1
ATOM 699 N N . TRP A 1 93 ? 3.303 6.069 4.648 1.00 97.56 93 TRP A N 1
ATOM 700 C CA . TRP A 1 93 ? 2.476 5.832 5.832 1.00 97.56 93 TRP A CA 1
ATOM 701 C C . TRP A 1 93 ? 1.947 7.162 6.355 1.00 97.56 93 TRP A C 1
ATOM 703 O O . TRP A 1 93 ? 2.696 7.963 6.912 1.00 97.56 93 TRP A O 1
ATOM 713 N N . TYR A 1 94 ? 0.669 7.425 6.096 1.00 96.44 94 TYR A N 1
ATOM 714 C CA . TYR A 1 94 ? 0.043 8.715 6.367 1.00 96.44 94 TYR A CA 1
ATOM 715 C C . TYR A 1 94 ? -0.900 8.638 7.559 1.00 96.44 94 TYR A C 1
ATOM 717 O O . TYR A 1 94 ? -1.694 7.708 7.673 1.00 96.44 94 TYR A O 1
ATOM 725 N N . GLN A 1 95 ? -0.889 9.663 8.404 1.00 95.88 95 GLN A N 1
ATOM 726 C CA . GLN A 1 95 ? -1.960 9.839 9.373 1.00 95.88 95 GLN A CA 1
ATOM 727 C C . GLN A 1 95 ? -3.221 10.322 8.651 1.00 95.88 95 GLN A C 1
ATOM 729 O O . GLN A 1 95 ? -3.158 11.254 7.849 1.00 95.88 95 GLN A O 1
ATOM 734 N N . LEU A 1 96 ? -4.372 9.722 8.951 1.00 91.94 96 LEU A N 1
ATOM 735 C CA . LEU A 1 96 ? -5.661 10.299 8.598 1.00 91.94 96 LEU A CA 1
ATOM 736 C C . LEU A 1 96 ? -5.862 11.571 9.431 1.00 91.94 96 LEU A C 1
ATOM 738 O O . LEU A 1 96 ? -6.076 11.511 10.642 1.00 91.94 96 LEU A O 1
ATOM 742 N N . THR A 1 97 ? -5.784 12.717 8.765 1.00 79.75 97 THR A N 1
ATOM 743 C CA . THR A 1 97 ? -6.086 14.033 9.337 1.00 79.75 97 THR A CA 1
ATOM 744 C C . THR A 1 97 ? -7.433 14.493 8.777 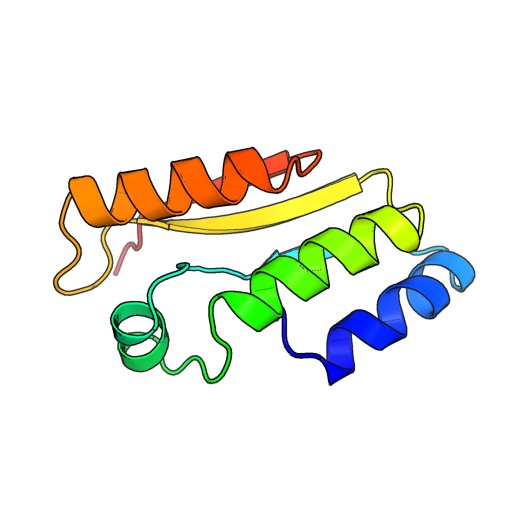1.00 79.75 97 THR A C 1
ATOM 746 O O . THR A 1 97 ? -7.628 14.431 7.563 1.00 79.75 97 THR A O 1
ATOM 749 N N . ILE A 1 98 ? -8.358 14.905 9.649 1.00 65.12 98 ILE A N 1
ATOM 750 C CA . ILE A 1 98 ? -9.708 15.399 9.310 1.00 65.12 98 ILE A CA 1
ATOM 751 C C . ILE A 1 98 ? -9.760 16.906 9.542 1.00 65.12 98 ILE A C 1
ATOM 753 O O . ILE A 1 98 ? -9.207 17.341 10.579 1.00 65.12 98 ILE A O 1
#

Foldseek 3Di:
DLDPVVLVCLLVCVVVVNQEEEAEPAAQDVVLCVLVVHPDHNVSVLVSLVSCVVSVRPYYEYEYEPPGVPADPVRLVVRVVVRVVSVHPDYHYYYDDD

Sequence (98 aa):
NPGTVETDRFKHYVAAGINRISIGVQSLQQEKLTQLGRIHGEQEALNAAQEAHQAGLNSFNLDLMHGLPNQSVSDALSDLEKAIAMTPPHLSWYQLTI